Protein AF-A0A7V5UTR9-F1 (afdb_monomer_lite)

Secondary structure (DSSP, 8-state):
----S-HHHHHHHHHHHHHHHHHT--BGGGTTB-HHHHHHHHS--TTSHHHHHHHHHHHHHHHHH--

Radius of gyration: 17.78 Å; chains: 1; bounding box: 47×35×33 Å

pLDDT: mean 78.55, std 16.21, range [41.88, 97.69]

Foldseek 3Di:
DCPDPDPVVVVVVVVVVVCCQQQPQFDVVLVRDHNVVSCVVPPDDCPPPCNVVVVVVVVVVVVVVVD

Sequence (67 aa):
MHLFYDLNELNQKLMDWLLFYNTKRHHHTLNNLSPLKYINTFGFFNMLWSYTHLLICVLIAFVLKYS

Structure (mmCIF, N/CA/C/O backbone):
data_AF-A0A7V5UTR9-F1
#
_entry.id   AF-A0A7V5UTR9-F1
#
loop_
_atom_site.group_PDB
_atom_site.id
_atom_site.type_symbol
_atom_site.label_atom_id
_atom_site.label_alt_id
_atom_site.label_comp_id
_atom_site.label_asym_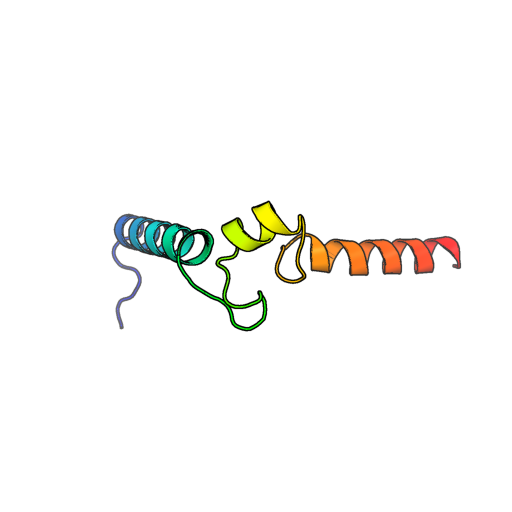id
_atom_site.label_entity_id
_atom_site.label_seq_id
_atom_site.pdbx_PDB_ins_code
_atom_site.Cartn_x
_atom_site.Cartn_y
_atom_site.Cartn_z
_atom_site.occupancy
_atom_site.B_iso_or_equiv
_atom_site.auth_seq_id
_atom_site.auth_comp_id
_atom_site.auth_asym_id
_atom_site.auth_atom_id
_atom_site.pdbx_PDB_model_num
ATOM 1 N N . MET A 1 1 ? -22.337 16.675 8.949 1.00 41.88 1 MET A N 1
ATOM 2 C CA . MET A 1 1 ? -21.411 15.568 8.623 1.00 41.88 1 MET A CA 1
ATOM 3 C C . MET A 1 1 ? -20.318 15.547 9.684 1.00 41.88 1 MET A C 1
ATOM 5 O O . MET A 1 1 ? -19.359 16.298 9.589 1.00 41.88 1 MET A O 1
ATOM 9 N N . HIS A 1 2 ? -20.528 14.785 10.759 1.00 53.34 2 HIS A N 1
ATOM 10 C CA . HIS A 1 2 ? -19.576 14.625 11.862 1.00 53.34 2 HIS A CA 1
ATOM 11 C C . HIS A 1 2 ? -18.598 13.499 11.508 1.00 53.34 2 HIS A C 1
ATOM 13 O O . HIS A 1 2 ? -18.807 12.355 11.886 1.00 53.34 2 HIS A O 1
ATOM 19 N N . LEU A 1 3 ? -17.575 13.798 10.703 1.00 57.62 3 LEU A N 1
ATOM 20 C CA . LEU A 1 3 ? -16.653 12.771 10.200 1.00 57.62 3 LEU A CA 1
ATOM 21 C C . LEU A 1 3 ? -15.547 12.367 11.201 1.00 57.62 3 LEU A C 1
ATOM 23 O O . LEU A 1 3 ? -14.750 11.493 10.884 1.00 57.62 3 LEU A O 1
ATOM 27 N N . PHE A 1 4 ? -15.465 13.011 12.375 1.00 57.06 4 PHE A N 1
ATOM 28 C CA . PHE A 1 4 ? -14.240 13.033 13.194 1.00 57.06 4 PHE A CA 1
ATOM 29 C C . PHE A 1 4 ? -14.453 12.853 14.710 1.00 57.06 4 PHE A C 1
ATOM 31 O O . PHE A 1 4 ? -13.715 13.441 15.492 1.00 57.06 4 PHE A O 1
ATOM 38 N N . TYR A 1 5 ? -15.462 12.100 15.157 1.00 66.25 5 TYR A N 1
ATOM 39 C CA . TYR A 1 5 ? -15.681 11.924 16.608 1.00 66.25 5 TYR A CA 1
ATOM 40 C C . TYR A 1 5 ? -14.842 10.802 17.219 1.00 66.25 5 TYR A C 1
ATOM 42 O O . TYR A 1 5 ? -14.552 10.854 18.410 1.00 66.25 5 TYR A O 1
ATOM 50 N N . ASP A 1 6 ? -14.391 9.844 16.406 1.00 84.12 6 ASP A N 1
ATOM 51 C CA . ASP A 1 6 ? -13.539 8.750 16.858 1.00 84.12 6 ASP A CA 1
ATOM 52 C C . ASP A 1 6 ? -12.331 8.581 15.925 1.00 84.12 6 ASP A C 1
ATOM 54 O O . ASP A 1 6 ? -12.420 8.054 14.812 1.00 84.12 6 ASP A O 1
ATOM 58 N N . LEU A 1 7 ? -11.177 9.064 16.390 1.00 88.56 7 LEU A N 1
ATOM 59 C CA . LEU A 1 7 ? -9.904 8.919 15.685 1.00 88.56 7 LEU 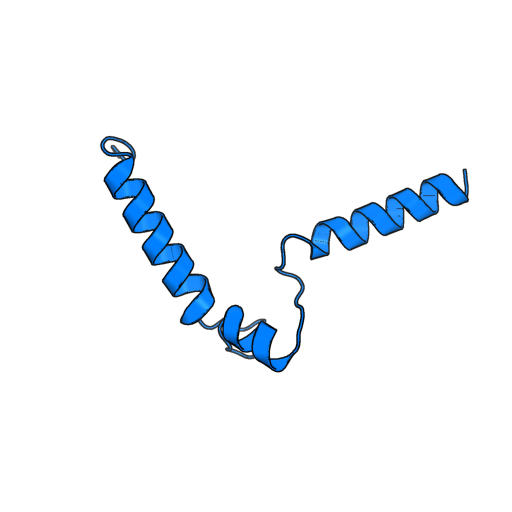A CA 1
ATOM 60 C C . LEU A 1 7 ? -9.493 7.451 15.528 1.00 88.56 7 LEU A C 1
ATOM 62 O O . LEU A 1 7 ? -8.847 7.109 14.538 1.00 88.56 7 LEU A O 1
ATOM 66 N N . ASN A 1 8 ? -9.861 6.576 16.466 1.00 91.12 8 ASN A N 1
ATOM 67 C CA . ASN A 1 8 ? -9.522 5.159 16.379 1.00 91.12 8 ASN A CA 1
ATOM 68 C C . ASN A 1 8 ? -10.336 4.482 15.279 1.00 91.12 8 ASN A C 1
ATOM 70 O O . ASN A 1 8 ? -9.769 3.753 14.466 1.00 91.12 8 ASN A O 1
ATOM 74 N N . GLU A 1 9 ? -11.634 4.777 15.204 1.00 89.94 9 GLU A N 1
ATOM 75 C CA . GLU A 1 9 ? -12.496 4.272 14.132 1.00 89.94 9 GLU A CA 1
ATOM 76 C C . GLU A 1 9 ? -12.020 4.768 12.756 1.00 89.94 9 GLU A C 1
ATOM 78 O O . GLU A 1 9 ? -11.950 3.995 11.796 1.00 89.94 9 GLU A O 1
ATOM 83 N N . LEU A 1 10 ? -11.626 6.044 12.659 1.00 90.38 10 LEU A N 1
ATOM 84 C CA . LEU A 1 10 ? -11.050 6.603 11.436 1.00 90.38 10 LEU A CA 1
ATOM 85 C C . LEU A 1 10 ? -9.763 5.872 11.032 1.00 90.38 10 LEU A C 1
ATOM 87 O O . LEU A 1 10 ? -9.619 5.490 9.871 1.00 90.38 10 LEU A O 1
ATOM 91 N N . ASN A 1 11 ? -8.844 5.662 11.976 1.00 93.44 11 ASN A N 1
ATOM 92 C CA . ASN A 1 11 ? -7.576 4.980 11.721 1.00 93.44 11 ASN A CA 1
ATOM 93 C C . ASN A 1 11 ? -7.789 3.536 11.259 1.00 93.44 11 ASN A C 1
ATOM 95 O O . ASN A 1 11 ? -7.122 3.093 10.325 1.00 93.44 11 ASN A O 1
ATOM 99 N N . GLN A 1 12 ? -8.741 2.819 11.861 1.00 95.75 12 GLN A N 1
ATOM 100 C CA . GLN A 1 12 ? -9.097 1.461 11.441 1.00 95.75 12 GLN A CA 1
ATOM 101 C C . GLN A 1 12 ? -9.639 1.451 10.010 1.00 95.75 12 GLN A C 1
ATOM 103 O O . GLN A 1 12 ? -9.108 0.744 9.154 1.00 95.75 12 GLN A O 1
ATOM 108 N N . LYS A 1 13 ? -10.615 2.315 9.709 1.00 94.56 13 LYS A N 1
ATOM 109 C CA . LYS A 1 13 ? -11.187 2.429 8.358 1.00 94.56 13 LYS A CA 1
ATOM 110 C C . LYS A 1 13 ? -10.146 2.825 7.313 1.00 94.56 13 LYS A C 1
ATOM 112 O O . LYS A 1 13 ? -10.170 2.310 6.195 1.00 94.56 13 LYS A O 1
ATOM 117 N N . LEU A 1 14 ? -9.229 3.726 7.663 1.00 95.56 14 LEU A N 1
ATOM 118 C CA . LEU A 1 14 ? -8.131 4.122 6.787 1.00 95.56 14 LEU A CA 1
ATOM 119 C C . LEU A 1 14 ? -7.171 2.954 6.536 1.00 95.56 14 LEU A C 1
ATOM 121 O O . LEU A 1 14 ? -6.789 2.722 5.389 1.00 95.56 14 LEU A O 1
ATOM 125 N N . MET A 1 15 ? -6.807 2.205 7.578 1.00 97.31 15 MET A N 1
ATOM 126 C CA . MET A 1 15 ? -5.931 1.040 7.458 1.00 97.31 15 MET A CA 1
ATOM 127 C C . MET A 1 15 ? -6.553 -0.037 6.563 1.00 97.31 15 MET A C 1
ATOM 129 O O . MET A 1 15 ? -5.903 -0.520 5.632 1.00 97.31 15 MET A O 1
ATOM 133 N N . ASP A 1 16 ? -7.830 -0.351 6.778 1.00 97.69 16 ASP A N 1
ATOM 134 C CA . ASP A 1 16 ? -8.574 -1.313 5.962 1.00 97.69 16 ASP A CA 1
ATOM 135 C C . ASP A 1 16 ? -8.640 -0.873 4.498 1.00 97.69 16 ASP A C 1
ATOM 137 O O . ASP A 1 16 ? -8.422 -1.673 3.579 1.00 97.69 16 ASP A O 1
ATOM 141 N N . TRP A 1 17 ? -8.880 0.420 4.267 1.00 96.69 17 TRP A N 1
ATOM 142 C CA . TRP A 1 17 ? -8.892 0.986 2.925 1.00 96.69 17 TRP A CA 1
ATOM 143 C C . TRP A 1 17 ? -7.520 0.889 2.249 1.00 96.69 17 TRP A C 1
ATOM 145 O O . TRP A 1 17 ? -7.449 0.484 1.088 1.00 96.69 17 TRP A O 1
ATOM 155 N N . LEU A 1 18 ? -6.429 1.201 2.958 1.00 96.25 18 LEU A N 1
ATOM 156 C CA . LEU A 1 18 ? -5.065 1.117 2.424 1.00 96.25 18 LEU A CA 1
ATOM 157 C C . LEU A 1 18 ? -4.675 -0.324 2.087 1.00 96.25 18 LEU A C 1
ATOM 159 O O . LEU A 1 18 ? -4.075 -0.569 1.036 1.00 96.25 18 LEU A O 1
ATOM 163 N N . LEU A 1 19 ? -5.040 -1.286 2.937 1.00 96.75 19 LEU A N 1
ATOM 164 C CA . LEU A 1 19 ? -4.822 -2.704 2.665 1.00 96.75 19 LEU A CA 1
ATOM 165 C C . LEU A 1 19 ? -5.597 -3.140 1.423 1.00 96.75 19 LEU A C 1
ATOM 167 O O . LEU A 1 19 ? -5.004 -3.714 0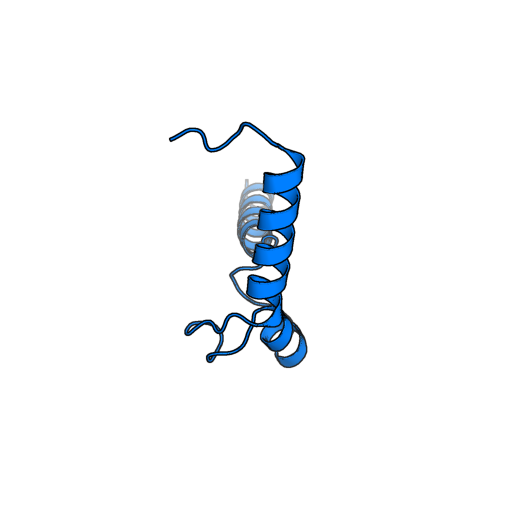.506 1.00 96.75 19 LEU A O 1
ATOM 171 N N . PHE A 1 20 ? -6.894 -2.834 1.345 1.00 97.31 20 PHE A N 1
ATOM 172 C CA . PHE A 1 20 ? -7.713 -3.148 0.173 1.00 97.31 20 PHE A CA 1
ATOM 173 C C . PHE A 1 20 ? -7.150 -2.514 -1.104 1.00 97.31 20 PHE A C 1
ATOM 175 O O . PHE A 1 20 ? -6.994 -3.203 -2.115 1.00 97.31 20 PHE A O 1
ATOM 182 N N . TYR A 1 21 ? -6.807 -1.227 -1.054 1.00 95.06 21 TYR A N 1
ATOM 183 C CA . TYR A 1 21 ? -6.271 -0.486 -2.189 1.00 95.06 21 TYR A CA 1
ATOM 184 C C . TYR A 1 21 ? -4.996 -1.139 -2.726 1.00 95.06 21 TYR A C 1
ATOM 186 O O . TYR A 1 21 ? -4.905 -1.436 -3.912 1.00 95.06 21 TYR A O 1
ATOM 194 N N . ASN A 1 22 ? -4.032 -1.429 -1.851 1.00 93.69 22 ASN A N 1
ATOM 195 C CA . ASN A 1 22 ? -2.732 -1.939 -2.276 1.00 93.69 22 ASN A CA 1
ATOM 196 C C . ASN A 1 22 ? -2.754 -3.421 -2.671 1.00 93.69 22 ASN A C 1
ATOM 198 O O . ASN A 1 22 ? -1.987 -3.825 -3.545 1.00 93.69 22 ASN A O 1
ATOM 202 N N . THR A 1 23 ? -3.616 -4.237 -2.051 1.00 95.25 23 THR A N 1
ATOM 203 C CA . THR A 1 23 ? -3.623 -5.699 -2.259 1.00 95.25 23 THR A CA 1
ATOM 204 C C . THR A 1 23 ? -4.662 -6.168 -3.276 1.00 95.25 23 THR A C 1
ATOM 206 O O . THR A 1 23 ? -4.376 -7.090 -4.042 1.00 95.25 23 THR A O 1
ATOM 209 N N . LYS A 1 24 ? -5.847 -5.544 -3.316 1.00 95.56 24 LYS A N 1
ATOM 210 C CA . LYS A 1 24 ? -7.034 -6.063 -4.024 1.00 95.56 24 LYS A CA 1
ATOM 211 C C . LYS A 1 24 ? -7.561 -5.145 -5.124 1.00 95.56 24 LYS A C 1
ATOM 213 O O . LYS A 1 24 ? -8.107 -5.647 -6.102 1.00 95.56 24 LYS A O 1
ATOM 218 N N . ARG A 1 25 ? -7.450 -3.821 -4.983 1.00 93.75 25 ARG A N 1
ATOM 219 C CA . ARG A 1 25 ? -8.032 -2.885 -5.956 1.00 93.75 25 ARG A CA 1
ATOM 220 C C . ARG A 1 25 ? -7.289 -2.959 -7.285 1.00 93.75 25 ARG A C 1
ATOM 222 O O . ARG A 1 25 ? -6.099 -2.690 -7.342 1.00 93.75 25 ARG A O 1
ATOM 229 N N . HIS A 1 26 ? -8.000 -3.280 -8.359 1.00 93.69 26 HIS A N 1
ATOM 230 C CA . HIS A 1 26 ? -7.446 -3.262 -9.709 1.00 93.69 26 HIS A CA 1
ATOM 231 C C . HIS A 1 26 ? -7.390 -1.836 -10.267 1.00 93.69 26 HIS A C 1
ATOM 233 O O . HIS A 1 26 ? -8.317 -1.045 -10.069 1.00 93.69 26 HIS A O 1
ATOM 239 N N . HIS A 1 27 ? -6.317 -1.524 -10.995 1.00 89.56 27 HIS A N 1
ATOM 240 C CA . HIS A 1 27 ? -6.136 -0.233 -11.655 1.00 89.56 27 HIS A CA 1
ATOM 241 C C . HIS A 1 27 ? -5.949 -0.412 -13.158 1.00 89.56 27 HIS A C 1
ATOM 243 O O . HIS A 1 27 ? -5.043 -1.120 -13.594 1.00 89.56 27 HIS A O 1
ATOM 249 N N . HIS A 1 28 ? -6.759 0.284 -13.957 1.00 88.19 28 HIS A N 1
ATOM 250 C CA . HIS A 1 28 ? -6.665 0.238 -15.420 1.00 88.19 28 HIS A CA 1
ATOM 251 C C . HIS A 1 28 ? -5.283 0.646 -15.942 1.00 88.19 28 HIS A C 1
ATOM 253 O O . HIS A 1 28 ? -4.766 0.030 -16.866 1.00 88.19 28 HIS A O 1
ATOM 259 N N . THR A 1 29 ? -4.642 1.618 -15.293 1.00 86.62 29 THR A N 1
ATOM 260 C CA . THR A 1 29 ? -3.283 2.071 -15.620 1.00 86.62 29 THR A CA 1
ATOM 261 C C . THR A 1 29 ? -2.185 1.074 -15.234 1.00 86.62 29 THR A C 1
ATOM 263 O O . THR A 1 29 ? -1.053 1.232 -15.676 1.00 86.62 29 THR A O 1
ATOM 266 N N . LEU A 1 30 ? -2.497 0.054 -14.425 1.00 88.44 30 LEU A N 1
ATOM 267 C CA . LEU A 1 30 ? -1.572 -0.993 -13.974 1.00 88.44 30 LEU A CA 1
ATOM 268 C C . LEU A 1 30 ? -1.898 -2.346 -14.620 1.00 88.44 30 LEU A C 1
ATOM 270 O O . LEU A 1 30 ? -1.794 -3.384 -13.970 1.00 88.44 30 LEU A O 1
ATOM 274 N N . ASN A 1 31 ? -2.351 -2.355 -15.878 1.00 89.31 31 ASN A N 1
ATOM 275 C CA . ASN A 1 31 ? -2.792 -3.570 -16.578 1.00 89.31 31 ASN A CA 1
ATOM 276 C C . ASN A 1 31 ? -3.876 -4.348 -15.807 1.00 89.31 31 ASN A C 1
ATOM 278 O O . ASN A 1 31 ? -3.878 -5.578 -15.786 1.00 89.31 31 ASN A O 1
ATOM 282 N N . ASN A 1 32 ? -4.779 -3.630 -15.131 1.00 92.56 32 ASN A N 1
ATOM 283 C CA . ASN A 1 32 ? -5.790 -4.189 -14.228 1.00 92.56 32 ASN A CA 1
ATOM 284 C C . ASN A 1 32 ? -5.214 -5.021 -13.066 1.00 92.56 32 ASN A C 1
ATOM 286 O O . ASN A 1 32 ? -5.929 -5.835 -12.492 1.00 92.56 32 ASN A O 1
ATOM 290 N N . LEU A 1 33 ? -3.951 -4.826 -12.680 1.00 92.19 33 LEU A N 1
ATOM 291 C CA . LEU A 1 33 ? -3.374 -5.419 -11.472 1.00 92.19 33 LEU A CA 1
ATOM 292 C C . LEU A 1 33 ? -3.586 -4.504 -10.261 1.00 92.19 33 LEU A C 1
ATOM 294 O O . LEU A 1 33 ? -3.823 -3.300 -10.399 1.00 92.19 33 LEU A O 1
ATOM 298 N N . SER A 1 34 ? -3.499 -5.085 -9.061 1.00 93.56 34 SER A N 1
ATOM 299 C CA . SER A 1 34 ? -3.374 -4.297 -7.835 1.00 93.56 34 SER A CA 1
ATOM 300 C C . SER A 1 34 ? -1.967 -3.718 -7.693 1.00 93.56 34 SER A C 1
ATOM 302 O O . SER A 1 34 ? -1.027 -4.280 -8.264 1.00 93.56 34 SER A O 1
ATOM 304 N N . PRO A 1 35 ? -1.783 -2.621 -6.935 1.00 91.94 35 PRO A N 1
ATOM 305 C CA . PRO A 1 35 ? -0.482 -1.975 -6.780 1.00 91.94 35 PRO A CA 1
ATOM 306 C C . PRO A 1 35 ? 0.630 -2.937 -6.344 1.00 91.94 35 PRO A C 1
ATOM 308 O O . PRO A 1 35 ? 1.685 -2.980 -6.975 1.00 91.94 35 PRO A O 1
ATOM 311 N N . LEU A 1 36 ? 0.385 -3.773 -5.327 1.00 91.25 36 LEU A N 1
ATOM 312 C CA . LEU A 1 36 ? 1.376 -4.753 -4.869 1.00 91.25 36 LEU A CA 1
ATOM 313 C C . LEU A 1 36 ? 1.647 -5.841 -5.906 1.00 91.25 36 LEU A C 1
ATOM 315 O O . LEU A 1 36 ? 2.798 -6.227 -6.096 1.00 91.25 36 LEU A O 1
ATOM 319 N N . LYS A 1 37 ? 0.612 -6.319 -6.607 1.00 93.12 37 LYS A N 1
ATOM 320 C CA . LYS A 1 37 ? 0.793 -7.324 -7.659 1.00 93.12 37 LYS A CA 1
ATOM 321 C C . LYS A 1 37 ? 1.612 -6.759 -8.817 1.00 93.12 37 LYS A C 1
ATOM 323 O O . LYS A 1 37 ? 2.499 -7.439 -9.315 1.00 93.12 37 LYS A O 1
ATOM 328 N N . TYR A 1 38 ? 1.367 -5.506 -9.188 1.00 92.00 38 TYR A N 1
ATOM 329 C CA . TYR A 1 38 ? 2.145 -4.814 -10.205 1.00 92.00 38 TYR A CA 1
ATOM 330 C C . TYR A 1 38 ? 3.614 -4.656 -9.790 1.00 92.00 38 TYR A C 1
ATOM 332 O O . TYR A 1 38 ? 4.489 -5.016 -10.571 1.00 92.00 38 TYR A O 1
ATOM 340 N N . ILE A 1 39 ? 3.903 -4.185 -8.566 1.00 89.56 39 ILE A N 1
ATOM 341 C CA . ILE A 1 39 ? 5.285 -4.085 -8.047 1.00 89.56 39 ILE A CA 1
ATOM 342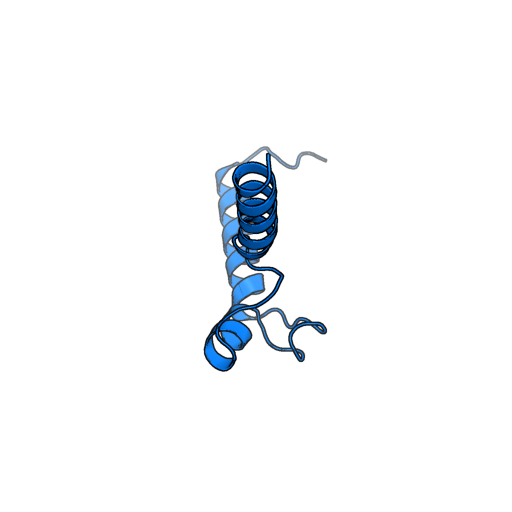 C C . ILE A 1 39 ? 5.974 -5.448 -8.093 1.00 89.56 39 ILE A C 1
ATOM 344 O O . ILE A 1 39 ? 7.093 -5.553 -8.580 1.00 89.56 39 ILE A O 1
ATOM 348 N N . ASN A 1 40 ? 5.301 -6.501 -7.629 1.00 89.62 40 ASN A N 1
ATOM 349 C CA . ASN A 1 40 ? 5.880 -7.840 -7.613 1.00 89.62 40 ASN A CA 1
ATOM 350 C C . ASN A 1 40 ? 6.173 -8.380 -9.026 1.00 89.62 40 ASN A C 1
ATOM 352 O O . ASN A 1 40 ? 7.077 -9.189 -9.196 1.00 89.62 40 ASN A O 1
ATOM 356 N N . THR A 1 41 ? 5.418 -7.951 -10.042 1.00 90.06 41 THR A N 1
ATOM 357 C CA . THR A 1 41 ? 5.613 -8.387 -11.434 1.00 90.06 41 THR A CA 1
ATOM 358 C C . THR A 1 41 ? 6.602 -7.511 -12.214 1.00 90.06 41 THR A C 1
ATOM 360 O O . THR A 1 41 ? 7.358 -8.042 -13.021 1.00 90.06 41 THR A O 1
ATOM 363 N N . PHE A 1 42 ? 6.613 -6.192 -11.994 1.00 86.88 42 PHE A N 1
ATOM 364 C CA . PHE A 1 42 ? 7.321 -5.221 -12.848 1.00 86.88 42 PHE A CA 1
ATOM 365 C C . PHE A 1 42 ? 8.307 -4.305 -12.099 1.00 86.88 42 PHE A C 1
ATOM 367 O O . PHE A 1 42 ? 9.016 -3.519 -12.724 1.00 86.88 42 PHE A O 1
ATOM 374 N N . GLY A 1 43 ? 8.370 -4.374 -10.768 1.00 79.88 43 GLY A N 1
ATOM 375 C CA . GLY A 1 43 ? 9.333 -3.655 -9.929 1.00 79.88 43 GLY A CA 1
ATOM 376 C C . GLY A 1 43 ? 8.904 -2.248 -9.498 1.00 79.88 43 GLY A C 1
ATOM 377 O O . GLY A 1 43 ? 8.873 -1.971 -8.303 1.00 79.88 43 GLY A O 1
ATOM 378 N N . PHE A 1 44 ? 8.558 -1.349 -10.426 1.00 72.44 44 PHE A N 1
ATOM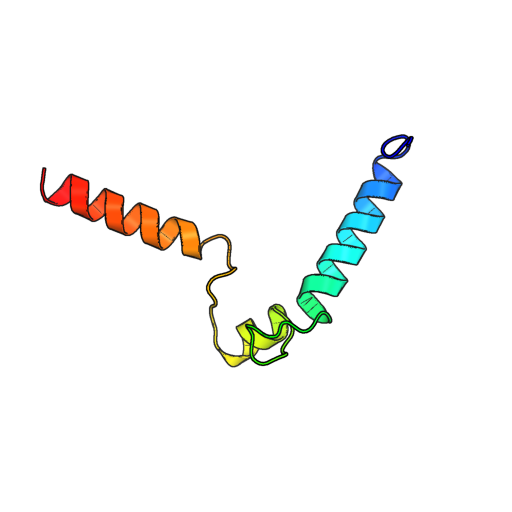 379 C CA . PHE A 1 44 ? 8.249 0.060 -10.110 1.00 72.44 44 PHE A CA 1
ATOM 380 C C . PHE A 1 44 ? 7.159 0.658 -11.011 1.00 72.44 44 PHE A C 1
ATOM 382 O O . PHE A 1 44 ? 6.978 0.233 -12.149 1.00 72.44 44 PHE A O 1
ATOM 389 N N . PHE A 1 45 ? 6.436 1.669 -10.509 1.00 71.69 45 PHE A N 1
ATOM 390 C CA . PHE A 1 45 ? 5.428 2.406 -11.282 1.00 71.69 45 PHE A CA 1
ATOM 391 C C . PHE A 1 45 ? 5.256 3.862 -10.829 1.00 71.69 45 PHE A C 1
ATOM 393 O O . PHE A 1 45 ? 5.607 4.230 -9.709 1.00 71.69 45 PHE A O 1
ATOM 400 N N . ASN A 1 46 ? 4.653 4.678 -11.698 1.00 65.62 46 ASN A N 1
ATOM 401 C CA . ASN A 1 46 ? 4.588 6.142 -11.577 1.00 65.62 46 ASN A CA 1
ATOM 402 C C . ASN A 1 46 ? 3.699 6.673 -10.438 1.00 65.62 46 ASN A C 1
ATOM 404 O O . ASN A 1 46 ? 3.611 7.883 -10.251 1.00 65.62 46 ASN A O 1
ATOM 408 N N . MET A 1 47 ? 3.020 5.796 -9.691 1.00 67.50 47 MET A N 1
ATOM 409 C CA . MET A 1 47 ? 2.247 6.190 -8.505 1.00 67.50 47 MET A CA 1
ATOM 410 C C . MET A 1 47 ? 3.002 5.899 -7.200 1.00 67.50 47 MET A C 1
ATOM 412 O O . MET A 1 47 ? 2.458 6.140 -6.124 1.00 67.50 47 MET A O 1
ATOM 416 N N . LEU A 1 48 ? 4.247 5.400 -7.265 1.00 65.94 48 LEU A N 1
ATOM 417 C CA . LEU A 1 48 ? 5.112 5.387 -6.089 1.00 65.94 48 LEU A CA 1
ATOM 418 C C . LEU A 1 48 ? 5.425 6.833 -5.700 1.00 65.94 48 LEU A C 1
ATOM 420 O O . LEU A 1 48 ? 5.837 7.633 -6.536 1.00 65.94 48 LEU A O 1
ATOM 424 N N . TRP A 1 49 ? 5.306 7.153 -4.418 1.00 59.12 49 TRP A N 1
ATOM 425 C CA . TRP A 1 49 ? 5.651 8.477 -3.893 1.00 59.12 49 TRP A CA 1
ATOM 426 C C . TRP A 1 49 ? 7.105 8.902 -4.191 1.00 59.12 49 TRP A C 1
ATOM 428 O O . TRP A 1 49 ? 7.394 10.089 -4.280 1.00 59.12 49 TRP A O 1
ATOM 438 N N . SER A 1 50 ? 8.023 7.950 -4.402 1.00 56.88 50 SER A N 1
ATOM 439 C CA . SER A 1 50 ? 9.411 8.235 -4.790 1.00 56.88 50 SER A CA 1
ATOM 440 C C . SER A 1 50 ? 9.577 8.601 -6.269 1.00 56.88 50 SER A C 1
ATOM 442 O O . SER A 1 50 ? 10.602 9.171 -6.641 1.00 56.88 50 SER A O 1
ATOM 444 N N . TYR A 1 51 ? 8.592 8.301 -7.120 1.00 60.38 51 TYR A N 1
ATOM 445 C CA . TYR A 1 51 ? 8.657 8.595 -8.550 1.00 60.38 51 TYR A CA 1
ATOM 446 C C . TYR A 1 51 ? 8.647 10.106 -8.817 1.00 60.38 51 TYR A C 1
ATOM 448 O O . TYR A 1 51 ? 9.411 10.600 -9.645 1.00 60.38 51 TYR A O 1
ATOM 456 N N . THR A 1 52 ? 7.848 10.864 -8.059 1.00 57.06 52 THR A N 1
ATOM 457 C CA . THR A 1 52 ? 7.811 12.333 -8.147 1.00 57.06 52 THR A CA 1
ATOM 458 C C . THR A 1 52 ? 9.113 12.965 -7.650 1.00 57.06 52 THR A C 1
ATOM 460 O O . THR A 1 52 ? 9.597 13.928 -8.245 1.00 57.06 52 THR A O 1
ATOM 463 N N . HIS A 1 53 ? 9.734 12.387 -6.617 1.00 59.53 53 HIS A N 1
ATOM 464 C CA . HIS A 1 53 ? 11.017 12.852 -6.090 1.00 59.53 53 HIS A CA 1
ATOM 465 C C . HIS A 1 53 ? 12.198 12.566 -7.020 1.00 59.53 53 HIS A 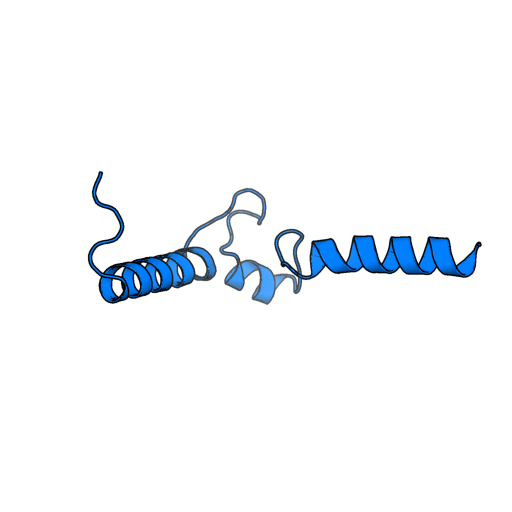C 1
ATOM 467 O O . HIS A 1 53 ? 13.103 13.389 -7.091 1.00 59.53 53 HIS A O 1
ATOM 473 N N . LEU A 1 54 ? 12.202 11.456 -7.766 1.00 56.91 54 LEU A N 1
ATOM 474 C CA . LEU A 1 54 ? 13.282 11.168 -8.714 1.00 56.91 54 LEU A CA 1
ATOM 475 C C . LEU A 1 54 ? 13.341 12.227 -9.826 1.00 56.91 54 LEU A C 1
ATOM 477 O O . LEU A 1 54 ? 14.419 12.720 -10.143 1.00 56.91 54 LEU A O 1
ATOM 481 N N . LEU A 1 55 ? 12.186 12.631 -10.365 1.00 58.78 55 LEU A N 1
ATOM 482 C CA . LEU A 1 55 ? 12.117 13.658 -11.408 1.00 58.78 55 LEU A CA 1
ATOM 483 C C . LEU A 1 55 ? 12.601 15.023 -10.889 1.00 58.78 55 LEU A C 1
ATOM 485 O O . LEU A 1 55 ? 13.396 15.692 -11.544 1.00 58.78 55 LEU A O 1
ATOM 489 N N . ILE A 1 56 ? 12.166 15.409 -9.684 1.00 61.59 56 ILE A N 1
ATOM 490 C CA . ILE A 1 56 ? 12.552 16.674 -9.042 1.00 61.59 56 ILE A CA 1
ATOM 491 C C . ILE A 1 56 ? 14.038 16.675 -8.668 1.00 61.59 56 ILE A C 1
ATOM 493 O O . ILE A 1 56 ? 14.738 17.637 -8.967 1.00 61.59 56 ILE A O 1
ATOM 497 N N . CYS A 1 57 ? 14.551 15.603 -8.063 1.00 59.81 57 CYS A N 1
ATOM 498 C CA . CYS A 1 57 ? 15.961 15.506 -7.686 1.00 59.81 57 CYS A CA 1
ATOM 499 C C . CYS A 1 57 ? 16.885 15.501 -8.912 1.00 59.81 57 CYS A C 1
ATOM 501 O O . CYS A 1 57 ? 17.935 16.136 -8.868 1.00 59.81 57 CYS A O 1
ATOM 503 N N . VAL A 1 58 ? 16.500 14.844 -10.014 1.00 64.38 58 VAL A N 1
ATOM 504 C CA . VAL A 1 58 ? 17.264 14.877 -11.275 1.00 64.38 58 VAL A CA 1
ATOM 505 C C . VAL A 1 58 ? 17.247 16.277 -11.891 1.00 64.38 58 VAL A C 1
ATOM 507 O O . VAL A 1 58 ? 18.293 16.754 -12.323 1.00 64.38 58 VAL A O 1
ATOM 510 N N . LEU A 1 59 ? 16.102 16.967 -11.882 1.00 61.78 59 LEU A N 1
ATOM 511 C CA . LEU A 1 59 ? 16.000 18.349 -12.362 1.00 61.78 59 LEU A CA 1
ATOM 512 C C . LEU A 1 59 ? 16.836 19.318 -11.515 1.00 61.78 59 LEU A C 1
ATOM 514 O O . LEU A 1 59 ? 17.574 20.123 -12.073 1.00 61.78 59 LEU A O 1
ATOM 518 N N . ILE A 1 60 ? 16.786 19.211 -10.184 1.00 62.44 60 ILE A N 1
ATOM 519 C CA . ILE A 1 60 ? 17.604 20.030 -9.275 1.00 62.44 60 ILE A CA 1
ATOM 520 C C . ILE A 1 60 ? 19.093 19.734 -9.476 1.00 62.44 60 ILE A C 1
ATOM 522 O O . ILE A 1 60 ? 19.885 20.664 -9.599 1.00 62.44 60 ILE A O 1
ATOM 526 N N . ALA A 1 61 ? 19.487 18.461 -9.565 1.00 61.41 61 ALA A N 1
ATOM 527 C CA . ALA A 1 61 ? 20.875 18.083 -9.823 1.00 61.41 61 ALA A CA 1
ATOM 528 C C . ALA A 1 61 ? 21.372 18.600 -11.183 1.00 61.41 61 ALA A C 1
ATOM 530 O O . ALA A 1 61 ? 22.530 18.992 -11.298 1.00 61.41 61 ALA A O 1
ATOM 531 N N . PHE A 1 62 ? 20.510 18.638 -12.202 1.00 66.62 62 PHE A N 1
ATOM 532 C CA . PHE A 1 62 ? 20.837 19.214 -13.504 1.00 66.62 62 PHE A CA 1
ATOM 533 C C . PHE A 1 62 ? 21.002 20.738 -13.411 1.00 66.62 62 PHE A C 1
ATOM 535 O O . PHE A 1 62 ? 22.026 21.265 -13.832 1.00 66.62 62 PHE A O 1
ATOM 542 N N . VAL A 1 63 ? 20.061 21.450 -12.784 1.00 65.31 63 VAL A N 1
ATOM 543 C CA . VAL A 1 63 ? 20.140 22.912 -12.601 1.00 65.31 63 VAL A CA 1
ATOM 544 C C . VAL A 1 63 ? 21.381 23.319 -11.800 1.00 65.31 63 VAL A C 1
ATOM 546 O O . VAL A 1 63 ? 22.073 24.248 -12.201 1.00 65.31 63 VAL A O 1
ATOM 549 N N . LEU A 1 64 ? 21.706 22.601 -10.720 1.00 63.94 64 LEU A N 1
ATOM 550 C CA . LEU A 1 64 ? 22.887 22.872 -9.890 1.00 63.94 64 LEU A CA 1
ATOM 551 C C . LEU A 1 64 ? 24.215 22.495 -10.562 1.00 63.94 64 LEU A C 1
ATOM 553 O O . LEU A 1 64 ? 25.252 23.017 -10.175 1.00 63.94 64 LEU A O 1
ATOM 557 N N . LYS A 1 65 ? 24.212 21.575 -11.533 1.00 62.41 65 LYS A N 1
ATOM 558 C CA . LYS A 1 65 ? 25.425 21.174 -12.265 1.00 62.41 65 LYS A CA 1
ATOM 559 C C . LYS A 1 65 ? 25.754 22.112 -13.431 1.00 62.41 65 LYS A C 1
ATOM 561 O O . LYS A 1 65 ? 26.895 22.124 -13.885 1.00 62.41 65 LYS A O 1
ATOM 566 N N . TYR A 1 66 ? 24.764 22.853 -13.923 1.00 59.00 66 TYR A N 1
ATOM 567 C CA . TYR A 1 66 ? 24.890 23.757 -15.070 1.00 59.00 66 TYR A CA 1
ATOM 568 C C . TYR A 1 66 ? 24.593 25.232 -14.724 1.00 59.00 66 TYR A C 1
ATOM 570 O O . TYR A 1 66 ? 24.439 26.037 -15.642 1.00 59.00 66 TYR A O 1
ATOM 578 N N . SER A 1 67 ? 24.524 25.579 -13.432 1.00 49.22 67 SER A N 1
ATOM 579 C CA . SER A 1 67 ? 24.607 26.958 -12.909 1.00 49.22 67 SER A CA 1
ATOM 580 C C . SER A 1 67 ? 25.989 27.198 -12.320 1.00 49.22 67 SER A C 1
ATOM 582 O O . SER A 1 67 ? 26.482 28.336 -12.451 1.00 49.22 67 SER A O 1
#